Protein AF-A0A957S3V8-F1 (afdb_monomer)

Sequence (69 aa):
AHAIRTVACTVTYTGHNRPYVDEVAPGMFVALGGCGAAAKSSDAIGRLAADLLRGVADPLHDACAAVVR

Radius of gyration: 14.43 Å; Cα contacts (8 Å, |Δi|>4): 89; chains: 1; bounding box: 27×23×46 Å

Mean predicted aligned error: 4.93 Å

Secondary structure (DSSP, 8-state):
--------------TTSS-EEEEEETTEEEEE--TTTTTTTHHHHHHHHHHHHTT---TTHHHH-----

Solvent-accessible surface area (backbone atoms only — not comparable to full-atom values): 4451 Å² total; per-residue (Å²): 134,84,84,87,78,91,76,92,80,90,73,42,73,40,100,80,66,39,36,34,37,44,73,83,47,97,93,40,71,46,78,44,31,41,53,82,43,38,86,86,42,40,70,62,54,52,48,48,44,51,31,54,78,70,72,45,91,51,83,69,38,66,74,22,5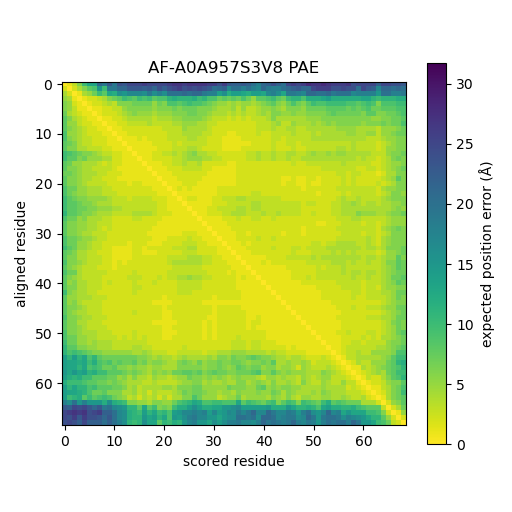3,65,72,96,121

Nearest PDB structures (foldseek):
  8blx-assembly1_A  TM=7.677E-01  e=4.484E-01  Parastagonospora nodorum SN15
  8bjy-assembly1_A  TM=7.764E-01  e=7.960E-01  Parastagonospora nodorum SN15
  8blz-assembly1_C  TM=7.609E-01  e=1.315E+00  Parastagonospora nodorum SN15

pLDDT: mean 88.32, std 11.1, range [46.53, 96.25]

Foldseek 3Di:
DDDDDDDDDDAAADPLLDWAFDAPDVVRTDTGRHNVCCVVCVVVSVVLNVCRNVVHDDPCNVVNHDDDD

Structure (mmCIF, N/CA/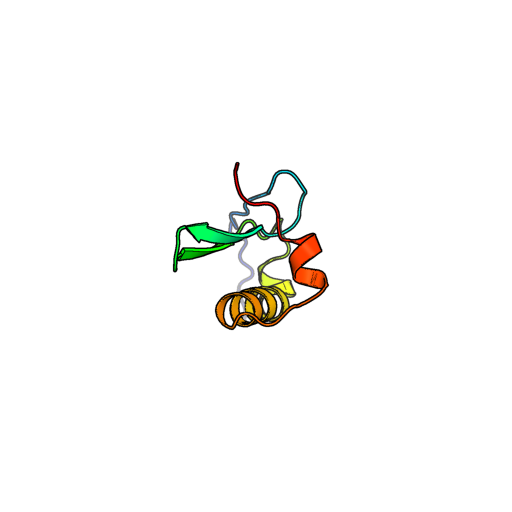C/O backbone):
data_AF-A0A957S3V8-F1
#
_entry.id   AF-A0A957S3V8-F1
#
loop_
_atom_site.group_PDB
_atom_site.id
_atom_site.type_symbol
_atom_site.label_atom_id
_atom_site.label_alt_id
_atom_site.label_comp_id
_atom_site.label_asym_id
_atom_site.label_entity_id
_atom_site.label_seq_id
_atom_site.pdbx_PDB_ins_code
_atom_site.Cartn_x
_atom_site.Cartn_y
_atom_site.Cartn_z
_atom_site.occupancy
_atom_site.B_iso_or_equiv
_atom_site.auth_seq_id
_atom_site.auth_comp_id
_atom_site.auth_asym_id
_atom_site.auth_atom_id
_atom_site.pdbx_PDB_model_num
ATOM 1 N N . ALA A 1 1 ? 12.393 -11.110 -31.969 1.00 57.94 1 ALA A N 1
ATOM 2 C CA . ALA A 1 1 ? 13.341 -10.089 -31.476 1.00 57.94 1 ALA A CA 1
ATOM 3 C C . ALA A 1 1 ? 12.620 -9.231 -30.446 1.00 57.94 1 ALA A C 1
ATOM 5 O O . ALA A 1 1 ? 11.558 -8.712 -30.766 1.00 57.94 1 ALA A O 1
ATOM 6 N N . HIS A 1 2 ? 13.125 -9.139 -29.214 1.00 71.00 2 HIS A N 1
ATOM 7 C CA . HIS A 1 2 ? 12.522 -8.282 -28.192 1.00 71.00 2 HIS A CA 1
ATOM 8 C C . HIS A 1 2 ? 13.078 -6.866 -28.374 1.00 71.00 2 HIS A C 1
ATOM 10 O O . HIS A 1 2 ? 14.282 -6.660 -28.239 1.00 71.00 2 HIS A O 1
ATOM 16 N N . ALA A 1 3 ? 12.231 -5.901 -28.735 1.00 84.12 3 ALA A N 1
ATOM 17 C CA . ALA A 1 3 ? 12.645 -4.502 -28.771 1.00 84.12 3 ALA A CA 1
ATOM 18 C C . ALA A 1 3 ? 12.899 -4.028 -27.332 1.00 84.12 3 ALA A C 1
ATOM 20 O O . ALA A 1 3 ? 12.032 -4.198 -26.470 1.00 84.12 3 ALA A O 1
ATOM 21 N N . ILE A 1 4 ? 14.082 -3.468 -27.067 1.00 91.06 4 ILE A N 1
ATOM 22 C CA . ILE A 1 4 ? 14.385 -2.822 -25.787 1.00 91.06 4 ILE A CA 1
ATOM 23 C C . ILE A 1 4 ? 13.793 -1.416 -25.828 1.00 91.06 4 ILE A C 1
ATOM 25 O O . ILE A 1 4 ? 14.058 -0.650 -26.754 1.00 91.06 4 ILE A O 1
ATOM 29 N N . ARG A 1 5 ? 12.980 -1.080 -24.825 1.00 92.75 5 ARG A N 1
ATOM 30 C CA . ARG A 1 5 ? 12.343 0.231 -24.685 1.00 92.75 5 ARG A CA 1
ATOM 31 C C . ARG A 1 5 ? 12.522 0.742 -23.264 1.00 92.75 5 ARG A C 1
ATOM 33 O O . ARG A 1 5 ? 12.277 0.005 -22.314 1.00 92.75 5 ARG A O 1
ATOM 40 N N . THR A 1 6 ? 12.857 2.020 -23.132 1.00 94.88 6 THR A N 1
ATOM 41 C CA . THR A 1 6 ? 12.865 2.724 -21.846 1.00 94.88 6 THR A CA 1
ATOM 42 C C . THR A 1 6 ? 11.523 3.409 -21.620 1.00 94.88 6 THR A C 1
ATOM 44 O O . THR A 1 6 ? 10.984 4.049 -22.525 1.00 94.88 6 THR A O 1
ATOM 47 N N . VAL A 1 7 ? 10.984 3.282 -20.410 1.00 94.06 7 VAL A N 1
ATOM 48 C CA . VAL A 1 7 ? 9.747 3.941 -19.976 1.00 94.06 7 VAL A CA 1
ATOM 49 C C . VAL A 1 7 ? 9.964 4.594 -18.619 1.00 94.06 7 VAL A C 1
ATOM 51 O O . VAL A 1 7 ? 10.725 4.080 -17.803 1.00 94.06 7 VAL A O 1
ATOM 54 N N . ALA A 1 8 ? 9.312 5.731 -18.381 1.00 94.12 8 ALA A N 1
ATOM 55 C CA . ALA A 1 8 ? 9.332 6.364 -17.070 1.00 94.12 8 ALA A CA 1
ATOM 56 C C . ALA A 1 8 ? 8.459 5.569 -16.084 1.00 94.12 8 ALA A C 1
ATOM 58 O O . ALA A 1 8 ? 7.381 5.100 -16.448 1.00 94.12 8 ALA A O 1
ATOM 59 N N . CYS A 1 9 ? 8.922 5.442 -14.840 1.00 92.06 9 CYS A N 1
ATOM 60 C CA . CYS A 1 9 ? 8.181 4.845 -13.733 1.00 92.06 9 CYS A CA 1
ATOM 61 C C . CYS A 1 9 ? 8.085 5.870 -12.603 1.00 92.06 9 CYS A C 1
ATOM 63 O O . CYS A 1 9 ? 9.100 6.426 -12.182 1.00 92.06 9 CYS A O 1
ATOM 65 N N . THR A 1 10 ? 6.871 6.135 -12.130 1.00 94.75 10 THR A N 1
ATOM 66 C CA . THR A 1 10 ? 6.642 7.056 -11.016 1.00 94.75 10 THR A CA 1
ATOM 67 C C . THR A 1 10 ? 6.761 6.306 -9.700 1.00 94.75 10 THR A C 1
ATOM 69 O O . THR A 1 10 ? 6.195 5.229 -9.529 1.00 94.75 10 THR A O 1
ATOM 72 N N . VAL A 1 11 ? 7.476 6.903 -8.751 1.00 95.56 11 VAL A N 1
ATOM 73 C CA . VAL A 1 11 ? 7.621 6.387 -7.390 1.00 95.56 11 VAL A CA 1
ATOM 74 C C . VAL A 1 11 ? 7.247 7.471 -6.389 1.00 95.56 11 VAL A C 1
ATOM 76 O O . VAL A 1 11 ? 7.379 8.662 -6.664 1.00 95.56 11 VAL A O 1
ATOM 79 N N . THR A 1 12 ? 6.792 7.047 -5.217 1.00 94.94 12 THR A N 1
ATOM 80 C CA . THR A 1 12 ? 6.454 7.935 -4.104 1.00 94.94 12 THR A CA 1
ATOM 81 C C . THR A 1 12 ? 7.305 7.557 -2.904 1.00 94.94 12 THR A C 1
ATOM 83 O O . THR A 1 12 ? 7.442 6.372 -2.590 1.00 94.94 12 THR A O 1
ATOM 86 N N . TYR A 1 13 ? 7.861 8.572 -2.249 1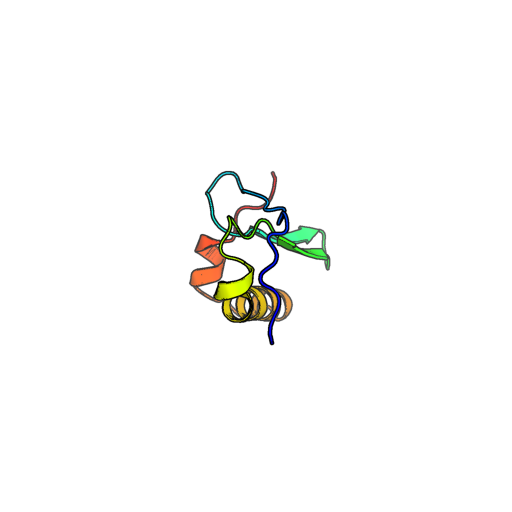.00 93.75 13 TYR A N 1
ATOM 87 C CA . TYR A 1 13 ? 8.673 8.436 -1.047 1.00 93.75 13 TYR A CA 1
ATOM 88 C C . TYR A 1 13 ? 7.901 8.937 0.168 1.00 93.75 13 TYR A C 1
ATOM 90 O O . TYR A 1 13 ? 7.166 9.920 0.088 1.00 93.75 13 TYR A O 1
ATOM 98 N N . THR A 1 14 ? 8.080 8.247 1.287 1.00 92.00 14 THR A N 1
ATOM 99 C CA . THR A 1 14 ? 7.510 8.599 2.591 1.00 92.00 14 THR A CA 1
ATOM 100 C C . THR A 1 14 ? 8.548 9.311 3.460 1.00 92.00 14 THR A C 1
ATOM 102 O O . THR A 1 14 ? 9.748 9.247 3.183 1.00 92.00 14 THR A O 1
ATOM 105 N N . GLY A 1 15 ? 8.118 9.948 4.555 1.00 89.69 15 GLY A N 1
ATOM 106 C CA . GLY A 1 15 ? 9.016 10.710 5.441 1.00 89.69 15 GLY A CA 1
ATOM 107 C C . GLY A 1 15 ? 10.105 9.880 6.140 1.00 89.69 15 GLY A C 1
ATOM 108 O O . GLY A 1 15 ? 11.141 10.415 6.516 1.00 89.69 15 GLY A O 1
ATOM 109 N N . HIS A 1 16 ? 9.902 8.569 6.275 1.00 89.25 16 HIS A N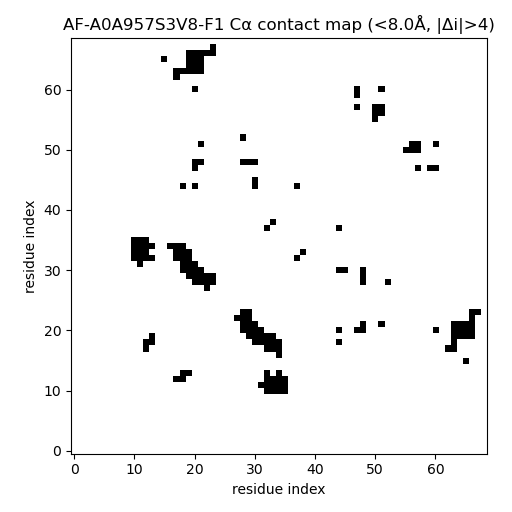 1
ATOM 110 C CA . HIS A 1 16 ? 10.817 7.623 6.933 1.00 89.25 16 HIS A CA 1
ATOM 111 C C . HIS A 1 16 ? 11.383 6.571 5.960 1.00 89.25 16 HIS A C 1
ATOM 113 O O . HIS A 1 16 ? 11.977 5.578 6.388 1.00 89.25 16 HIS A O 1
ATOM 119 N N . ASN A 1 17 ? 11.211 6.801 4.651 1.00 91.94 17 ASN A N 1
ATOM 120 C CA . ASN A 1 17 ? 11.729 5.978 3.557 1.00 91.94 17 ASN A CA 1
ATOM 121 C C . ASN A 1 17 ? 11.332 4.489 3.632 1.00 91.94 17 ASN A C 1
ATOM 123 O O . ASN A 1 17 ? 12.072 3.602 3.204 1.00 91.94 17 ASN A O 1
ATOM 127 N N . ARG A 1 18 ? 10.144 4.215 4.171 1.00 91.38 18 ARG A N 1
ATOM 128 C CA . ARG A 1 18 ? 9.507 2.892 4.249 1.00 91.38 18 ARG A CA 1
ATOM 129 C C . ARG A 1 18 ? 8.039 3.013 3.824 1.00 91.38 18 ARG A C 1
ATOM 131 O O . ARG A 1 18 ? 7.480 4.094 3.975 1.00 91.38 18 ARG A O 1
ATOM 138 N N . PRO A 1 19 ? 7.417 1.970 3.256 1.00 92.69 19 PRO A N 1
ATOM 139 C CA . PRO A 1 19 ? 6.020 2.061 2.851 1.00 92.69 19 PRO A CA 1
ATOM 140 C C . PRO A 1 19 ? 5.132 2.377 4.055 1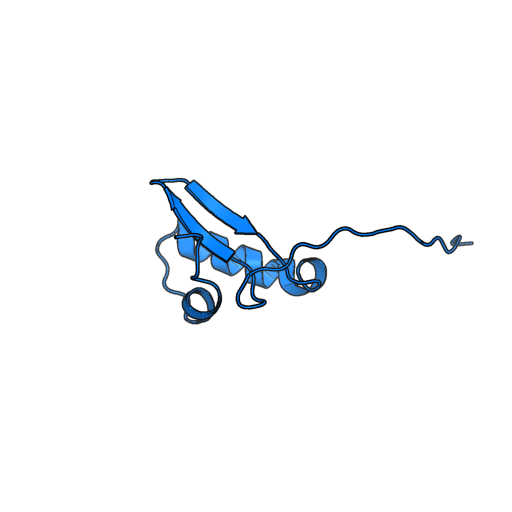.00 92.69 19 PRO A C 1
ATOM 142 O O . PRO A 1 19 ? 5.333 1.819 5.130 1.00 92.69 19 PRO A O 1
ATOM 145 N N . TYR A 1 20 ? 4.145 3.246 3.855 1.00 92.56 20 TYR A N 1
ATOM 146 C CA . TYR A 1 20 ? 3.080 3.447 4.827 1.00 92.56 20 TYR A CA 1
ATOM 147 C C . TYR A 1 20 ? 2.096 2.289 4.697 1.00 92.56 20 TYR A C 1
ATOM 149 O O . TYR A 1 20 ? 1.469 2.135 3.645 1.00 92.56 20 TYR A O 1
ATOM 157 N N . VAL A 1 21 ? 1.982 1.483 5.752 1.00 92.69 21 VAL A N 1
ATOM 158 C CA . VAL A 1 21 ? 1.000 0.400 5.873 1.00 92.69 21 VAL A CA 1
ATOM 159 C C . VAL A 1 21 ? 0.269 0.601 7.191 1.00 92.69 21 VAL A C 1
ATOM 161 O O . VAL A 1 21 ? 0.866 0.361 8.233 1.00 92.69 21 VAL A O 1
ATOM 164 N N . ASP A 1 22 ? -0.964 1.108 7.154 1.00 91.31 22 ASP A N 1
ATOM 165 C CA . ASP A 1 22 ? -1.697 1.515 8.364 1.00 91.31 22 ASP A CA 1
ATOM 166 C C . ASP A 1 22 ? -3.211 1.667 8.117 1.00 91.31 22 ASP A C 1
ATOM 168 O O . ASP A 1 22 ? -3.667 1.714 6.967 1.00 91.31 22 ASP A O 1
ATOM 172 N N . GLU A 1 23 ? -3.979 1.782 9.200 1.00 91.62 23 GLU A N 1
ATOM 173 C CA . GLU A 1 23 ? -5.389 2.175 9.198 1.00 91.62 23 GLU A CA 1
ATOM 174 C C . GLU A 1 23 ? -5.504 3.693 9.407 1.00 91.62 23 GLU A C 1
ATOM 176 O O . GLU A 1 23 ? -5.184 4.235 10.465 1.00 91.62 23 GLU A O 1
ATOM 181 N N . VAL A 1 24 ? -5.969 4.412 8.386 1.00 91.75 24 VAL A N 1
ATOM 182 C CA . VAL A 1 24 ? -6.018 5.888 8.414 1.00 91.75 24 VAL A CA 1
ATOM 183 C C . VAL A 1 24 ? -7.347 6.433 8.939 1.00 91.75 24 VAL A C 1
ATOM 185 O O . VAL A 1 24 ? -7.423 7.576 9.389 1.00 91.75 24 VAL A O 1
ATOM 188 N N . ALA A 1 25 ? -8.393 5.613 8.885 1.00 91.25 25 ALA A N 1
ATOM 189 C CA . ALA A 1 25 ? -9.720 5.855 9.435 1.00 91.25 25 ALA A CA 1
ATOM 190 C C . ALA A 1 25 ? -10.403 4.495 9.668 1.00 91.25 25 ALA A C 1
ATOM 192 O O . ALA A 1 25 ? -9.994 3.528 9.029 1.00 91.25 25 ALA A O 1
ATOM 193 N N . PRO A 1 26 ? -11.449 4.401 10.511 1.00 92.31 26 PRO A N 1
ATOM 194 C CA . PRO A 1 26 ? -12.125 3.133 10.781 1.00 92.31 26 PRO A CA 1
ATOM 195 C C . PRO A 1 26 ? -12.543 2.394 9.499 1.00 92.31 26 PRO A C 1
ATOM 197 O O . PRO A 1 26 ? -13.369 2.889 8.728 1.00 92.31 26 PRO A O 1
ATOM 200 N N . GLY A 1 27 ? -11.964 1.215 9.269 1.00 92.69 27 GLY A N 1
ATOM 201 C CA . GLY A 1 27 ? -12.193 0.376 8.090 1.00 92.69 27 GLY A CA 1
ATOM 202 C C . GLY A 1 27 ? -11.453 0.812 6.818 1.00 92.69 27 GLY A C 1
ATOM 203 O O . GLY A 1 27 ? -11.652 0.203 5.766 1.00 92.69 27 GLY A O 1
ATOM 204 N N . MET A 1 28 ? -10.608 1.844 6.882 1.00 93.50 28 MET A N 1
ATOM 205 C CA . MET A 1 28 ? -9.838 2.366 5.753 1.00 93.50 28 MET A CA 1
ATOM 206 C C . MET A 1 28 ? -8.344 2.119 5.957 1.00 93.50 28 MET A C 1
ATOM 208 O O . MET A 1 28 ? -7.674 2.812 6.723 1.00 93.50 28 MET A O 1
ATOM 212 N N . PHE A 1 29 ? -7.815 1.175 5.187 1.00 92.88 29 PHE A N 1
ATOM 213 C CA . PHE A 1 29 ? -6.419 0.757 5.239 1.00 92.88 29 PHE A CA 1
ATOM 214 C C . PHE A 1 29 ? -5.663 1.231 4.002 1.00 92.88 29 PHE A C 1
ATOM 216 O O . PHE A 1 29 ? -6.211 1.266 2.896 1.00 92.88 29 PHE A O 1
ATOM 223 N N . VAL A 1 30 ? -4.389 1.574 4.177 1.00 93.06 30 VAL A N 1
ATOM 224 C CA . VAL A 1 30 ? -3.502 1.988 3.086 1.00 93.06 30 VAL A CA 1
ATOM 225 C C . VAL A 1 30 ? -2.243 1.135 3.046 1.00 93.06 30 VAL A C 1
ATOM 227 O O . VAL A 1 30 ? -1.750 0.691 4.075 1.00 93.06 30 VAL A O 1
ATOM 230 N N . ALA A 1 31 ? -1.709 0.942 1.841 1.00 94.44 31 ALA A N 1
ATOM 231 C CA . ALA A 1 31 ? -0.384 0.388 1.584 1.00 94.44 31 ALA A CA 1
ATOM 232 C C . ALA A 1 31 ? 0.248 1.193 0.438 1.00 94.44 31 ALA A C 1
ATOM 234 O O . ALA A 1 31 ? -0.013 0.928 -0.737 1.00 94.44 31 ALA A O 1
ATOM 235 N N . LEU A 1 32 ? 1.001 2.247 0.764 1.00 93.25 32 LEU A N 1
ATOM 236 C CA . LEU A 1 32 ? 1.464 3.243 -0.211 1.00 93.25 32 LEU A CA 1
ATOM 237 C C . LEU A 1 32 ? 2.907 3.698 0.035 1.00 93.25 32 LEU A C 1
ATOM 239 O O . LEU A 1 32 ? 3.513 3.378 1.052 1.00 93.25 32 LEU A O 1
ATOM 243 N N . GLY A 1 33 ? 3.476 4.444 -0.918 1.00 93.38 33 GLY A N 1
ATOM 244 C CA . GLY A 1 33 ? 4.823 5.003 -0.771 1.00 93.38 33 GLY A CA 1
ATOM 245 C C . GLY A 1 33 ? 5.928 3.945 -0.812 1.00 93.38 33 GLY A C 1
ATOM 246 O O . GLY A 1 33 ? 6.748 3.856 0.088 1.00 93.38 33 GLY A O 1
ATOM 247 N N . GLY A 1 34 ? 5.965 3.121 -1.861 1.00 93.25 34 GLY A N 1
ATOM 248 C CA . GLY A 1 34 ? 6.896 1.992 -1.968 1.00 93.25 34 GLY A CA 1
ATOM 249 C C . GLY A 1 34 ? 8.389 2.325 -2.104 1.00 93.25 34 GLY A C 1
ATOM 250 O O . GLY A 1 34 ? 9.166 1.402 -2.344 1.00 93.25 34 GLY A O 1
ATOM 251 N N . CYS A 1 35 ? 8.791 3.599 -2.022 1.00 94.25 35 CYS A N 1
ATOM 252 C CA . CYS A 1 35 ? 10.184 4.067 -1.941 1.00 94.25 35 CYS A CA 1
ATOM 253 C C . CYS A 1 35 ? 11.135 3.464 -2.996 1.00 94.25 35 CYS A C 1
ATOM 255 O O . CYS A 1 35 ? 12.291 3.156 -2.717 1.00 94.25 35 CYS A O 1
ATOM 257 N N . GLY A 1 36 ? 10.634 3.247 -4.218 1.00 94.94 36 GLY A N 1
ATOM 258 C CA . GLY A 1 36 ? 11.399 2.653 -5.321 1.00 94.94 36 GLY A CA 1
ATOM 259 C C . GLY A 1 36 ? 11.604 1.134 -5.248 1.00 94.94 36 GLY A C 1
ATOM 260 O O . GLY A 1 36 ? 12.198 0.563 -6.158 1.00 94.94 36 GLY A O 1
ATOM 261 N N . ALA A 1 37 ? 11.086 0.462 -4.217 1.00 94.50 37 ALA A N 1
ATOM 262 C CA . ALA A 1 37 ? 11.218 -0.982 -4.021 1.00 94.50 37 ALA A CA 1
ATOM 263 C C . ALA A 1 37 ? 9.896 -1.758 -4.168 1.00 94.50 37 ALA A C 1
ATOM 265 O O . ALA A 1 37 ? 9.939 -2.982 -4.275 1.00 94.50 37 ALA A O 1
ATOM 266 N N . ALA A 1 38 ? 8.748 -1.069 -4.238 1.00 94.69 38 ALA A N 1
ATOM 267 C CA . ALA A 1 38 ? 7.406 -1.670 -4.193 1.00 94.69 38 ALA A CA 1
A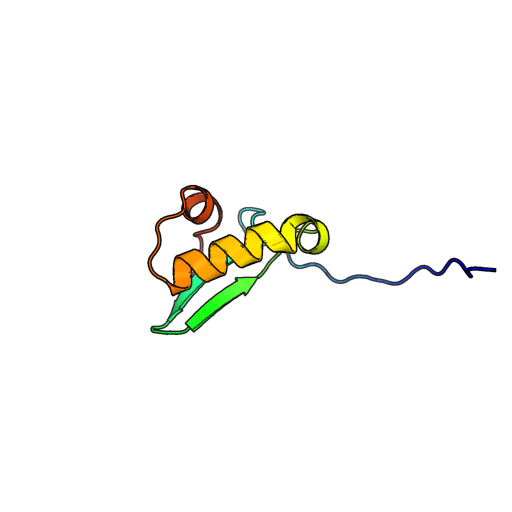TOM 268 C C . ALA A 1 38 ? 7.205 -2.883 -5.112 1.00 94.69 38 ALA A C 1
ATOM 270 O O . ALA A 1 38 ? 6.641 -3.878 -4.679 1.00 94.69 38 ALA A O 1
ATOM 271 N N . ALA A 1 39 ? 7.671 -2.829 -6.364 1.00 94.56 39 ALA A N 1
ATOM 272 C CA . ALA A 1 39 ? 7.498 -3.946 -7.293 1.00 94.56 39 ALA A CA 1
ATOM 273 C C . ALA A 1 39 ? 8.192 -5.224 -6.788 1.00 94.56 39 ALA A C 1
ATOM 275 O O . ALA A 1 39 ? 7.601 -6.302 -6.800 1.00 94.56 39 ALA A O 1
ATOM 276 N N . LYS A 1 40 ? 9.427 -5.089 -6.288 1.00 94.94 40 LYS A N 1
ATOM 277 C CA . LYS A 1 40 ? 10.236 -6.202 -5.776 1.00 94.94 40 LYS A CA 1
ATOM 278 C C . LYS A 1 40 ? 9.749 -6.704 -4.416 1.00 94.94 40 LYS A C 1
ATOM 280 O O . LYS A 1 40 ? 9.919 -7.877 -4.112 1.00 94.94 40 LYS A O 1
ATOM 285 N N . SER A 1 41 ? 9.176 -5.823 -3.600 1.00 93.81 41 SER A N 1
ATOM 286 C CA . SER A 1 41 ? 8.687 -6.135 -2.254 1.00 93.81 41 SER A CA 1
ATOM 287 C C . SER A 1 41 ? 7.166 -6.294 -2.170 1.00 93.81 41 SER A C 1
ATOM 289 O O . SER A 1 41 ? 6.622 -6.296 -1.067 1.00 93.81 41 SER A O 1
ATOM 291 N N . SER A 1 42 ? 6.477 -6.430 -3.304 1.00 95.69 42 SER A N 1
ATOM 292 C CA . SER A 1 42 ? 5.011 -6.435 -3.387 1.00 95.69 42 SER A CA 1
ATOM 293 C C . SER A 1 42 ? 4.368 -7.526 -2.530 1.00 95.69 42 SER A C 1
ATOM 295 O O . SER A 1 42 ? 3.440 -7.223 -1.784 1.00 95.69 42 SER A O 1
ATOM 297 N N . ASP A 1 43 ? 4.917 -8.742 -2.531 1.00 96.25 43 ASP A N 1
ATOM 298 C CA . ASP A 1 43 ? 4.430 -9.842 -1.686 1.00 96.25 43 ASP A CA 1
ATOM 299 C C . ASP A 1 43 ? 4.542 -9.523 -0.190 1.00 96.25 43 ASP A C 1
ATOM 301 O O . ASP A 1 43 ? 3.624 -9.778 0.588 1.00 96.25 43 ASP A O 1
ATOM 305 N N . ALA A 1 44 ? 5.665 -8.931 0.227 1.00 93.75 44 ALA A N 1
ATOM 306 C CA . ALA A 1 44 ? 5.886 -8.570 1.622 1.00 93.75 44 ALA A CA 1
ATOM 307 C C . ALA A 1 44 ? 4.948 -7.436 2.060 1.00 93.75 44 ALA A C 1
ATOM 309 O O . ALA A 1 44 ? 4.345 -7.527 3.123 1.00 93.75 44 ALA A O 1
ATOM 310 N N . ILE A 1 45 ? 4.784 -6.402 1.228 1.00 94.31 45 ILE A N 1
ATOM 311 C CA . ILE A 1 45 ? 3.858 -5.289 1.491 1.00 94.31 45 ILE A CA 1
ATOM 312 C C . ILE A 1 45 ? 2.411 -5.797 1.543 1.00 94.31 45 ILE A C 1
ATOM 314 O O . ILE A 1 45 ? 1.662 -5.426 2.444 1.00 94.31 45 ILE A O 1
ATOM 318 N N . GLY A 1 46 ? 2.027 -6.672 0.610 1.00 94.44 46 GLY A N 1
ATOM 319 C CA . GLY A 1 46 ? 0.698 -7.276 0.563 1.00 94.44 46 GLY A CA 1
ATOM 320 C C . GLY A 1 46 ? 0.398 -8.122 1.798 1.00 94.44 46 GLY A C 1
ATOM 321 O O . GLY A 1 46 ? -0.684 -7.995 2.368 1.00 94.44 46 GLY A O 1
ATOM 322 N N . ARG A 1 47 ? 1.370 -8.922 2.259 1.00 95.31 47 ARG A N 1
ATOM 323 C CA . ARG A 1 47 ? 1.250 -9.675 3.515 1.00 95.31 47 ARG A CA 1
ATOM 324 C C . ARG A 1 47 ? 1.033 -8.741 4.705 1.00 95.31 47 ARG A C 1
ATOM 326 O O . ARG A 1 47 ? 0.071 -8.937 5.432 1.00 95.31 47 ARG A O 1
ATOM 333 N N . LEU A 1 48 ? 1.852 -7.695 4.850 1.00 93.94 48 LEU A N 1
ATOM 334 C CA . LEU A 1 48 ? 1.715 -6.726 5.947 1.00 93.94 48 LEU A CA 1
ATOM 335 C C . LEU A 1 48 ? 0.340 -6.054 5.971 1.00 93.94 48 LEU A C 1
ATOM 337 O O . LEU A 1 48 ? -0.265 -5.919 7.030 1.00 93.94 48 LEU A O 1
ATOM 341 N N . ALA A 1 49 ? -0.165 -5.648 4.804 1.00 94.06 49 ALA A N 1
ATOM 342 C CA . ALA A 1 49 ? -1.485 -5.036 4.693 1.00 94.06 49 ALA A CA 1
ATOM 343 C C . ALA A 1 49 ? -2.613 -6.027 5.032 1.00 94.06 49 ALA A C 1
ATOM 345 O O . ALA A 1 49 ? -3.588 -5.657 5.687 1.00 94.06 49 ALA A O 1
ATOM 346 N N . ALA A 1 50 ? -2.482 -7.287 4.608 1.00 94.88 50 ALA A N 1
ATOM 347 C CA . ALA A 1 50 ? -3.451 -8.335 4.914 1.00 94.88 50 ALA A CA 1
ATOM 348 C C . ALA A 1 50 ? -3.455 -8.705 6.404 1.00 94.88 50 ALA A C 1
ATOM 350 O O . ALA A 1 50 ? -4.528 -8.902 6.973 1.00 94.88 50 ALA A O 1
ATOM 351 N N . ASP A 1 51 ? -2.283 -8.780 7.032 1.00 94.31 51 ASP A N 1
ATOM 352 C CA . ASP A 1 51 ? -2.149 -9.071 8.460 1.00 94.31 51 ASP A CA 1
ATOM 353 C C . ASP A 1 51 ? -2.754 -7.939 9.297 1.00 94.31 51 ASP A C 1
ATOM 355 O O . ASP A 1 51 ? -3.588 -8.210 10.164 1.00 94.31 51 ASP A O 1
ATOM 359 N N . LEU A 1 52 ? -2.468 -6.679 8.944 1.00 92.62 52 LEU A N 1
ATOM 360 C CA . LEU A 1 52 ? -3.092 -5.505 9.559 1.00 92.62 52 LEU A CA 1
ATOM 361 C C . LEU A 1 52 ? -4.626 -5.550 9.468 1.00 92.62 52 LEU A C 1
ATOM 363 O O . LEU A 1 52 ? -5.304 -5.432 10.486 1.00 92.62 52 LEU A O 1
ATOM 367 N N . LEU A 1 53 ? -5.178 -5.784 8.271 1.00 93.94 53 LEU A N 1
ATOM 368 C CA . LEU A 1 53 ? -6.629 -5.884 8.050 1.00 93.94 53 LEU A CA 1
ATOM 369 C C . LEU A 1 53 ? -7.281 -6.977 8.914 1.00 93.94 53 LEU A C 1
ATOM 371 O O . LEU A 1 53 ? -8.436 -6.860 9.318 1.00 93.94 53 LEU A O 1
ATOM 375 N N . ARG A 1 54 ? -6.552 -8.064 9.175 1.00 94.56 54 ARG A N 1
ATOM 376 C CA . ARG A 1 54 ? -7.023 -9.211 9.961 1.00 94.56 54 ARG A CA 1
ATOM 377 C C . ARG A 1 54 ? -6.782 -9.051 11.463 1.00 94.56 54 ARG A C 1
ATOM 379 O O . ARG A 1 54 ? -7.173 -9.945 12.213 1.00 94.56 54 ARG A O 1
ATOM 386 N N . GLY A 1 55 ? -6.136 -7.968 11.899 1.00 91.56 55 GLY A N 1
ATOM 387 C CA . GLY A 1 55 ? -5.727 -7.769 13.291 1.00 91.56 55 GLY A CA 1
ATOM 388 C C . GLY A 1 55 ? -4.627 -8.734 13.745 1.00 91.56 55 GLY A C 1
ATOM 3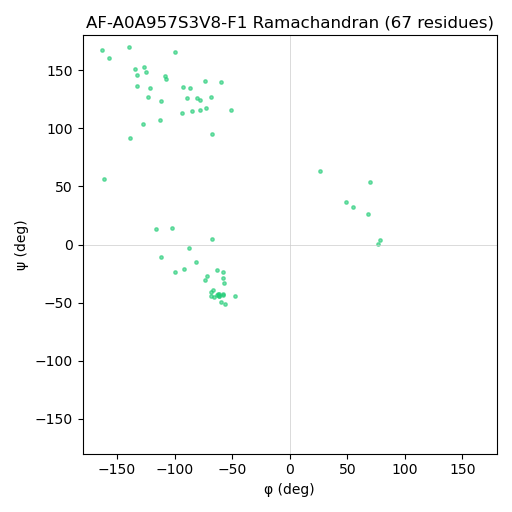89 O O . GLY A 1 55 ? -4.540 -9.060 14.928 1.00 91.56 55 GLY A O 1
ATOM 390 N N . VAL A 1 56 ? -3.815 -9.235 12.811 1.00 91.25 56 VAL A N 1
ATOM 391 C CA . VAL A 1 56 ? -2.655 -10.084 13.097 1.00 91.25 56 VAL A CA 1
ATOM 392 C C . VAL A 1 56 ? -1.441 -9.184 13.305 1.00 91.25 56 VAL A C 1
ATOM 394 O O . VAL A 1 56 ? -1.113 -8.362 12.454 1.00 91.25 56 VAL A O 1
ATOM 397 N N . ALA A 1 57 ? -0.762 -9.342 14.440 1.00 84.19 57 ALA A N 1
ATOM 398 C CA . ALA A 1 57 ? 0.457 -8.596 14.723 1.00 84.19 57 ALA A CA 1
ATOM 399 C C . ALA A 1 57 ? 1.627 -9.124 13.871 1.00 84.19 57 ALA A C 1
ATOM 401 O O . ALA A 1 57 ? 2.039 -10.274 14.033 1.00 84.19 57 ALA A O 1
ATOM 402 N N . ASP A 1 58 ? 2.185 -8.274 13.006 1.00 84.00 58 ASP A N 1
ATOM 403 C CA . ASP A 1 58 ? 3.450 -8.519 12.300 1.00 84.00 58 ASP A CA 1
ATOM 404 C C . ASP A 1 58 ? 4.508 -7.527 12.836 1.00 84.00 58 ASP A C 1
ATOM 406 O O . ASP A 1 58 ? 4.295 -6.319 12.755 1.00 84.00 58 ASP A O 1
ATOM 410 N N . PRO A 1 59 ? 5.664 -7.975 13.362 1.00 80.19 59 PRO A N 1
ATOM 411 C CA . PRO A 1 59 ? 6.726 -7.083 13.850 1.00 80.19 59 PRO A CA 1
ATOM 412 C C . PRO A 1 59 ? 7.273 -6.106 12.796 1.00 80.19 59 PRO A C 1
ATOM 414 O O . PRO A 1 59 ? 7.853 -5.072 13.122 1.00 80.19 59 PRO A O 1
ATOM 417 N N . LEU A 1 60 ? 7.137 -6.438 11.512 1.00 79.75 60 LEU A N 1
ATOM 418 C CA . LEU A 1 60 ? 7.536 -5.582 10.401 1.00 79.75 60 LEU A CA 1
ATOM 419 C C . LEU A 1 60 ? 6.470 -4.516 10.093 1.00 79.75 60 LEU A C 1
ATOM 421 O O . LEU A 1 60 ? 6.792 -3.519 9.439 1.00 79.75 60 LEU A O 1
ATOM 425 N N . HIS A 1 61 ? 5.240 -4.666 10.600 1.00 83.00 61 HIS A N 1
ATOM 426 C CA . HIS A 1 61 ? 4.243 -3.598 10.558 1.00 83.00 61 HIS A CA 1
ATOM 427 C C . HIS A 1 61 ? 4.744 -2.376 11.331 1.00 83.00 61 HIS A C 1
ATOM 429 O O . HIS A 1 61 ? 4.725 -1.299 10.759 1.00 83.00 61 HIS A O 1
ATOM 435 N N . ASP A 1 62 ? 5.333 -2.526 12.522 1.00 81.00 62 ASP A N 1
ATOM 436 C CA . ASP A 1 62 ? 5.863 -1.400 13.320 1.00 81.00 62 ASP A CA 1
ATOM 437 C C . ASP A 1 62 ? 6.930 -0.577 12.576 1.00 81.00 62 ASP A C 1
ATOM 439 O O . ASP A 1 62 ? 7.096 0.624 12.784 1.00 81.00 62 ASP A O 1
ATOM 443 N N . ALA A 1 63 ? 7.667 -1.215 11.664 1.00 79.69 63 ALA A N 1
ATOM 444 C CA . ALA A 1 63 ? 8.637 -0.539 10.810 1.00 79.69 63 ALA A CA 1
ATOM 445 C C . ALA A 1 63 ? 7.978 0.331 9.720 1.00 79.69 63 ALA A C 1
ATOM 447 O O . ALA A 1 63 ? 8.609 1.282 9.245 1.00 79.69 63 ALA A O 1
ATOM 448 N N . CYS A 1 64 ? 6.760 -0.021 9.308 1.00 79.69 64 CYS A N 1
ATOM 449 C CA . CYS A 1 64 ? 5.953 0.630 8.271 1.00 79.69 64 CYS A CA 1
ATOM 450 C C . CYS A 1 64 ? 4.877 1.565 8.857 1.00 79.69 64 CYS A C 1
ATOM 452 O O . CYS A 1 64 ? 4.436 2.491 8.176 1.00 79.69 64 CYS A O 1
ATOM 454 N N . ALA A 1 65 ? 4.471 1.319 10.103 1.00 67.19 65 ALA A N 1
ATOM 455 C CA . ALA A 1 65 ? 3.458 2.043 10.849 1.00 67.19 65 ALA A CA 1
ATOM 456 C C . A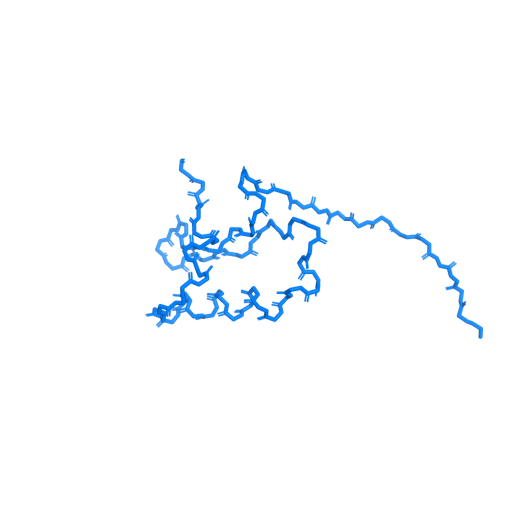LA A 1 65 ? 3.965 3.452 11.150 1.00 67.19 65 ALA A C 1
ATOM 458 O O . ALA A 1 65 ? 4.743 3.694 12.074 1.00 67.19 65 ALA A O 1
ATOM 459 N N . ALA A 1 66 ? 3.579 4.383 10.290 1.00 61.91 66 ALA A N 1
ATOM 460 C CA . ALA A 1 66 ? 3.874 5.795 10.442 1.00 61.91 66 ALA A CA 1
ATOM 461 C C . ALA A 1 66 ? 2.915 6.616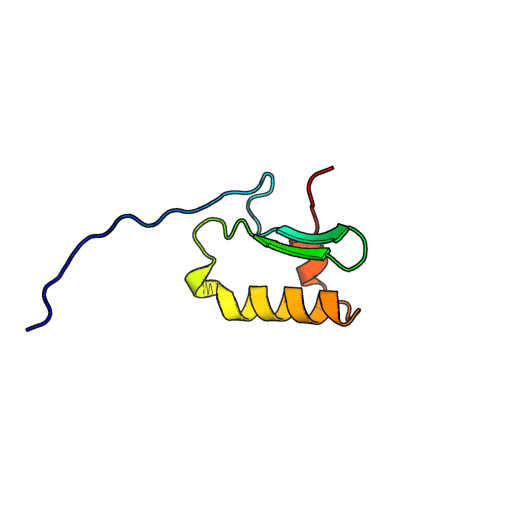 9.574 1.00 61.91 66 ALA A C 1
ATOM 463 O O . ALA A 1 66 ? 3.355 7.357 8.702 1.00 61.91 66 ALA A O 1
ATOM 464 N N . VAL A 1 67 ? 1.596 6.490 9.730 1.00 57.94 67 VAL A N 1
ATOM 465 C CA . VAL A 1 67 ? 0.697 7.341 8.937 1.00 57.94 67 VAL A CA 1
ATOM 466 C C . VAL A 1 67 ? 0.595 8.758 9.495 1.00 57.94 67 VAL A C 1
ATOM 468 O O . VAL A 1 67 ? 0.213 8.964 10.642 1.00 57.94 67 VAL A O 1
ATOM 471 N N . VAL A 1 68 ? 0.894 9.712 8.599 1.00 48.50 68 VAL A N 1
ATOM 472 C CA . VAL A 1 68 ? 0.134 10.944 8.291 1.00 48.50 68 VAL A CA 1
ATOM 473 C C . VAL A 1 68 ? -0.722 11.469 9.453 1.00 48.50 68 VAL A C 1
ATOM 475 O O . VAL A 1 68 ? -1.949 11.534 9.371 1.00 48.50 68 VAL A O 1
ATOM 478 N N . ARG A 1 69 ? -0.065 11.846 10.544 1.00 46.53 69 ARG A N 1
ATOM 479 C CA . ARG A 1 69 ? -0.605 12.727 11.576 1.00 46.53 69 ARG A CA 1
ATOM 480 C C . ARG A 1 69 ? 0.423 13.804 11.862 1.00 46.53 69 ARG A C 1
ATOM 482 O O . ARG A 1 69 ? 1.620 13.449 11.948 1.00 46.53 69 ARG A O 1
#